Protein AF-A0A1I3QHV6-F1 (afdb_monom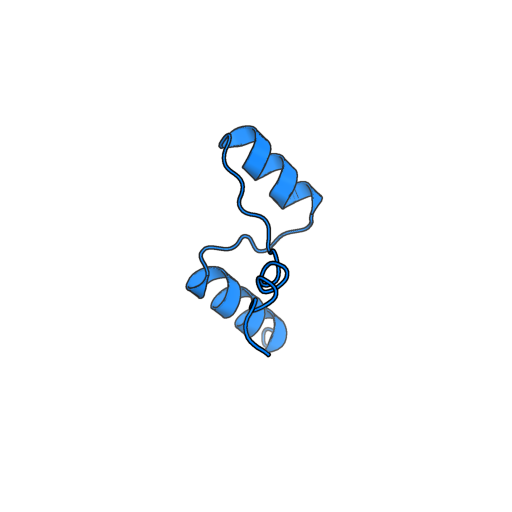er_lite)

Sequence (52 aa):
QAVPSSEIDLIRAALQRGQLTGSARFVDEIERIQGQRVELRGQGRPRRNPGK

Foldseek 3Di:
DDDDVVVVVLVVVCVVLVADDDPPVVQVVVCVVVVHHRDDDDDDDPDDPPPD

Radius of gyration: 15.84 Å; chains: 1; bounding box: 55×16×33 Å

Organism: NCBI:txid289370

pLDDT: mean 81.83, std 10.25, range [48.56, 94.62]

Secondary structure (DSSP, 8-state):
-PPPHHHHHHHHHHHHHT---S-HHHHHHHHHHHTS----PPPPPPP--TT-

Structure (mmCIF, N/CA/C/O backbone):
data_AF-A0A1I3QHV6-F1
#
_entry.id   AF-A0A1I3QHV6-F1
#
loop_
_atom_site.group_PDB
_atom_site.id
_atom_site.type_symbol
_atom_site.label_atom_id
_atom_site.label_alt_id
_atom_site.label_comp_id
_atom_site.label_asym_id
_atom_site.label_entity_id
_atom_site.label_seq_id
_atom_site.pdbx_PDB_ins_code
_atom_site.Cartn_x
_atom_site.Cartn_y
_atom_site.Cartn_z
_atom_site.occupancy
_atom_site.B_iso_or_equiv
_atom_site.auth_seq_id
_atom_site.auth_comp_id
_atom_site.auth_asym_id
_atom_site.auth_atom_id
_atom_site.pdbx_PDB_model_num
ATOM 1 N N . GLN A 1 1 ? 25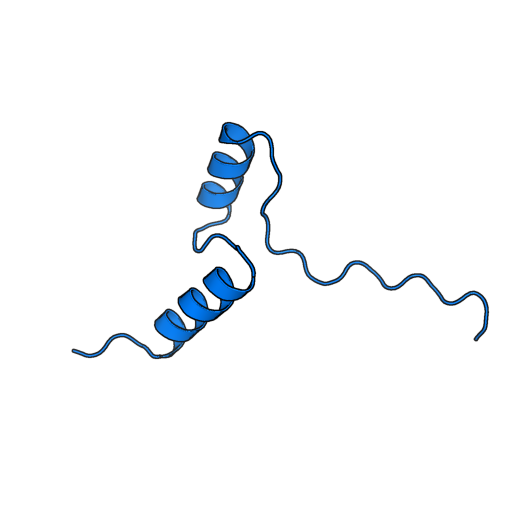.124 -4.633 -8.403 1.00 64.06 1 GLN A N 1
ATOM 2 C CA . GLN A 1 1 ? 23.864 -5.373 -8.175 1.00 64.06 1 GLN A CA 1
ATOM 3 C C . GLN A 1 1 ? 22.713 -4.431 -8.502 1.00 64.06 1 GLN A C 1
ATOM 5 O O . GLN A 1 1 ? 22.732 -3.316 -7.999 1.00 64.06 1 GLN A O 1
ATOM 10 N N . ALA A 1 2 ? 21.799 -4.814 -9.397 1.00 84.25 2 ALA A N 1
ATOM 11 C CA . ALA A 1 2 ? 20.631 -4.004 -9.757 1.00 84.25 2 ALA A CA 1
ATOM 12 C C . ALA A 1 2 ? 19.4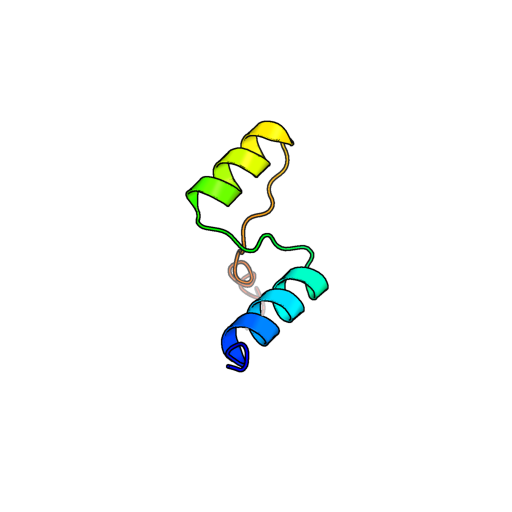06 -4.471 -8.957 1.00 84.25 2 ALA A C 1
ATOM 14 O O . ALA A 1 2 ? 19.288 -5.663 -8.670 1.00 84.25 2 ALA A O 1
ATOM 15 N N . VAL A 1 3 ? 18.523 -3.542 -8.586 1.00 88.19 3 VAL A N 1
ATOM 16 C CA . VAL A 1 3 ? 17.243 -3.864 -7.934 1.00 88.19 3 VAL A CA 1
ATOM 17 C C . VAL A 1 3 ? 16.373 -4.658 -8.920 1.00 88.19 3 VAL A C 1
ATOM 19 O O . VAL A 1 3 ? 16.317 -4.275 -10.093 1.00 88.19 3 VAL A O 1
ATOM 22 N N . PRO A 1 4 ? 15.700 -5.744 -8.497 1.00 94.62 4 PRO A N 1
ATOM 23 C CA . PRO A 1 4 ? 14.787 -6.484 -9.363 1.00 94.62 4 PRO A CA 1
ATOM 24 C C . PRO A 1 4 ? 13.679 -5.584 -9.922 1.00 94.62 4 PRO A C 1
ATOM 26 O O . PRO A 1 4 ? 13.093 -4.779 -9.198 1.00 94.62 4 PRO A O 1
ATOM 29 N N . SER A 1 5 ? 13.336 -5.748 -11.202 1.00 93.31 5 SER A N 1
ATOM 30 C CA . SER A 1 5 ? 12.264 -4.969 -11.842 1.00 93.31 5 SER A CA 1
ATOM 31 C C . SER A 1 5 ? 10.920 -5.125 -11.126 1.00 93.31 5 SER A C 1
ATOM 33 O O . SER A 1 5 ? 10.197 -4.148 -10.966 1.00 93.31 5 SER A O 1
ATOM 35 N N . SER A 1 6 ? 10.634 -6.315 -10.594 1.00 91.75 6 SER A N 1
ATOM 36 C CA . SER A 1 6 ? 9.419 -6.602 -9.826 1.00 91.75 6 SER A CA 1
ATOM 37 C C . SER A 1 6 ? 9.257 -5.729 -8.580 1.00 91.75 6 SER A C 1
ATOM 39 O O . SER A 1 6 ? 8.135 -5.377 -8.222 1.00 91.75 6 SER A O 1
ATOM 41 N N . GLU A 1 7 ? 10.354 -5.361 -7.914 1.00 91.31 7 GLU A N 1
ATOM 42 C CA . GLU A 1 7 ? 10.299 -4.467 -6.751 1.00 91.31 7 GLU A CA 1
ATOM 43 C C . GLU A 1 7 ? 10.003 -3.023 -7.173 1.00 91.31 7 GLU A C 1
ATOM 45 O O . GLU A 1 7 ? 9.215 -2.331 -6.528 1.00 91.31 7 GLU A O 1
ATOM 50 N N . ILE A 1 8 ? 10.570 -2.582 -8.300 1.00 93.75 8 ILE A N 1
ATOM 51 C CA . ILE A 1 8 ? 10.284 -1.262 -8.875 1.00 93.75 8 ILE A CA 1
ATOM 52 C C . ILE A 1 8 ? 8.813 -1.169 -9.299 1.00 93.75 8 ILE A C 1
ATOM 54 O O . ILE A 1 8 ? 8.157 -0.161 -9.028 1.00 93.75 8 ILE A O 1
ATOM 58 N N . ASP A 1 9 ? 8.290 -2.214 -9.938 1.00 92.25 9 ASP A N 1
ATOM 59 C CA . ASP A 1 9 ? 6.900 -2.271 -10.389 1.00 92.25 9 ASP A CA 1
ATOM 60 C C . ASP A 1 9 ? 5.925 -2.250 -9.206 1.00 92.25 9 ASP A C 1
ATOM 62 O O . ASP A 1 9 ? 4.932 -1.518 -9.240 1.00 92.25 9 ASP A O 1
ATOM 66 N N . LEU A 1 10 ? 6.244 -2.977 -8.128 1.00 88.31 10 LEU A N 1
ATOM 67 C CA . LEU A 1 10 ? 5.480 -2.956 -6.880 1.00 88.31 10 LEU A CA 1
ATOM 68 C C . LEU A 1 10 ? 5.387 -1.537 -6.303 1.00 88.31 10 LEU A C 1
ATOM 70 O O . LEU A 1 10 ? 4.288 -1.063 -6.010 1.00 88.31 10 LEU A O 1
ATOM 74 N N . ILE A 1 11 ? 6.522 -0.843 -6.179 1.00 90.12 11 ILE A N 1
ATOM 75 C CA . ILE A 1 11 ? 6.569 0.522 -5.636 1.00 90.12 11 ILE A CA 1
ATOM 76 C C . ILE A 1 11 ? 5.783 1.487 -6.532 1.00 90.12 11 ILE A C 1
ATOM 78 O O . ILE A 1 11 ? 4.986 2.281 -6.031 1.00 90.12 11 ILE A O 1
ATOM 82 N N . ARG A 1 12 ? 5.952 1.412 -7.860 1.00 92.69 12 ARG A N 1
ATOM 83 C CA . ARG A 1 12 ? 5.208 2.268 -8.801 1.00 92.69 12 ARG A CA 1
ATOM 84 C C . ARG A 1 12 ? 3.703 2.052 -8.701 1.00 92.69 12 ARG A C 1
ATOM 86 O O . ARG A 1 12 ? 2.960 3.029 -8.633 1.00 92.69 12 ARG A O 1
ATOM 93 N N . ALA A 1 13 ? 3.256 0.798 -8.682 1.00 86.56 13 ALA A N 1
ATOM 94 C CA . ALA A 1 13 ? 1.838 0.468 -8.588 1.00 86.56 13 ALA A CA 1
ATOM 95 C C . ALA A 1 13 ? 1.230 0.965 -7.271 1.00 86.56 13 ALA A C 1
ATOM 97 O O . ALA A 1 13 ? 0.134 1.531 -7.270 1.00 86.56 13 ALA A O 1
ATOM 98 N N . ALA A 1 14 ? 1.958 0.797 -6.167 1.00 86.31 14 ALA A N 1
ATOM 99 C CA . ALA A 1 14 ? 1.535 1.261 -4.858 1.00 86.31 14 ALA A CA 1
ATOM 100 C C . ALA A 1 14 ? 1.418 2.791 -4.800 1.00 86.31 14 ALA A C 1
ATOM 102 O O . ALA A 1 14 ? 0.380 3.305 -4.392 1.00 86.31 14 ALA A O 1
ATOM 103 N N . LEU A 1 15 ? 2.412 3.526 -5.311 1.00 88.06 15 LEU A N 1
ATOM 104 C CA . LEU A 1 15 ? 2.367 4.991 -5.386 1.00 88.06 15 LEU A CA 1
ATOM 105 C C . LEU A 1 15 ? 1.205 5.501 -6.248 1.00 88.06 15 LEU A C 1
ATOM 107 O O . LEU A 1 15 ? 0.493 6.412 -5.838 1.00 88.06 15 LEU A O 1
ATOM 111 N N . GLN A 1 16 ? 0.971 4.896 -7.417 1.00 88.31 16 GLN A N 1
ATOM 112 C CA . GLN A 1 16 ? -0.123 5.293 -8.315 1.00 88.31 16 GLN A CA 1
ATOM 113 C C . GLN A 1 16 ? -1.512 5.096 -7.698 1.00 88.31 16 GLN A C 1
ATOM 115 O O . GLN A 1 16 ? -2.446 5.818 -8.040 1.00 88.31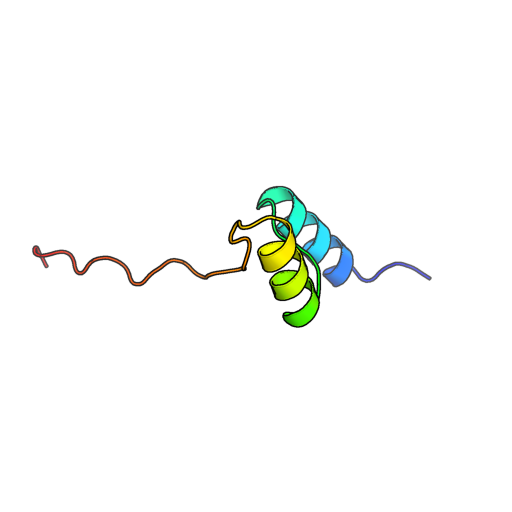 16 GLN A O 1
ATOM 120 N N . ARG A 1 17 ? -1.661 4.108 -6.812 1.00 81.25 17 ARG A N 1
ATOM 121 C CA . ARG A 1 17 ? -2.936 3.764 -6.171 1.00 81.25 17 ARG A CA 1
ATOM 122 C C . ARG A 1 17 ? -3.070 4.332 -4.756 1.00 81.25 17 ARG A C 1
ATOM 124 O O . ARG A 1 17 ? -4.124 4.153 -4.155 1.00 81.25 17 ARG A O 1
ATOM 131 N N . GLY A 1 18 ? -2.026 4.973 -4.224 1.00 79.31 18 GLY A N 1
ATOM 132 C CA . GLY A 1 18 ? -1.972 5.403 -2.823 1.00 79.31 18 GLY A CA 1
ATOM 133 C C . GLY A 1 18 ? -2.007 4.229 -1.839 1.00 79.31 18 GLY A C 1
ATOM 134 O O . GLY A 1 18 ? -2.634 4.320 -0.789 1.00 79.31 18 GLY A O 1
ATOM 135 N N . GLN A 1 19 ? -1.396 3.103 -2.205 1.00 81.19 19 GLN A N 1
ATOM 136 C CA . GLN A 1 19 ? -1.420 1.855 -1.445 1.00 81.19 19 GLN A CA 1
ATOM 137 C C . GLN A 1 19 ? -0.114 1.643 -0.681 1.00 81.19 19 GLN A C 1
ATOM 139 O O . GLN A 1 19 ? 0.951 2.108 -1.083 1.00 81.19 19 GLN A O 1
ATOM 144 N N . LEU A 1 20 ? -0.197 0.911 0.427 1.00 85.94 20 LEU A N 1
A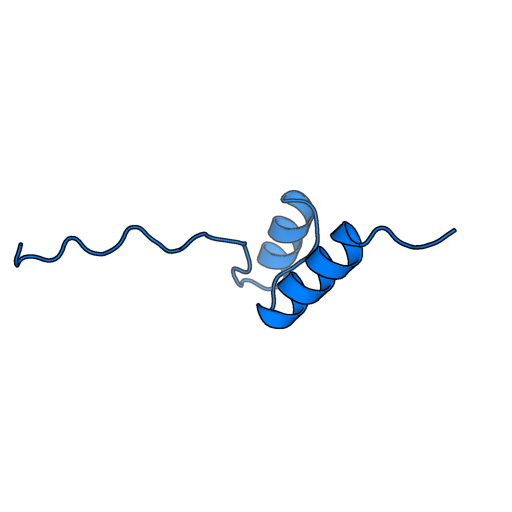TOM 145 C CA . LEU A 1 20 ? 0.956 0.598 1.262 1.00 85.94 20 LEU A CA 1
ATOM 146 C C . LEU A 1 20 ? 1.700 -0.628 0.721 1.00 85.94 20 LEU A C 1
ATOM 148 O O . LEU A 1 20 ? 1.097 -1.665 0.448 1.00 85.94 20 LEU A O 1
ATOM 152 N N . THR A 1 21 ? 3.024 -0.531 0.619 1.00 84.50 21 THR A N 1
ATOM 153 C CA . THR A 1 21 ? 3.907 -1.669 0.342 1.00 84.50 21 THR A CA 1
ATOM 154 C C . THR A 1 21 ? 4.401 -2.246 1.662 1.00 84.50 21 THR A C 1
ATOM 156 O O . THR A 1 21 ? 5.357 -1.745 2.251 1.00 84.50 21 THR A O 1
ATOM 159 N N . GLY A 1 22 ? 3.732 -3.282 2.155 1.00 83.69 22 GLY A N 1
ATOM 160 C CA . GLY A 1 22 ? 4.088 -3.952 3.400 1.00 83.69 22 GLY A CA 1
ATOM 161 C C . GLY A 1 22 ? 3.348 -5.275 3.554 1.00 83.69 22 GLY A C 1
ATOM 162 O O . GLY A 1 22 ? 2.510 -5.635 2.729 1.00 83.69 22 GLY A O 1
ATOM 163 N N . SER A 1 23 ? 3.666 -6.016 4.612 1.00 84.56 23 SER A N 1
ATOM 164 C CA . SER A 1 23 ? 2.897 -7.210 4.970 1.00 84.56 23 SER A CA 1
ATOM 165 C C . SER A 1 23 ? 1.496 -6.825 5.457 1.00 84.56 23 SER A C 1
ATOM 167 O O . SER A 1 23 ? 1.274 -5.691 5.878 1.00 84.56 23 SER A O 1
ATOM 169 N N . ALA A 1 24 ? 0.561 -7.781 5.473 1.00 82.06 24 ALA A N 1
ATOM 170 C CA . ALA A 1 24 ? -0.777 -7.563 6.033 1.00 82.06 24 ALA A CA 1
ATOM 171 C C . ALA A 1 24 ? -0.722 -6.959 7.449 1.00 82.06 24 ALA A C 1
ATOM 173 O O . ALA A 1 24 ? -1.397 -5.978 7.724 1.00 82.06 24 ALA A O 1
ATOM 174 N N . ARG A 1 25 ? 0.200 -7.441 8.296 1.00 86.25 25 ARG A N 1
ATOM 175 C CA . ARG A 1 25 ? 0.415 -6.902 9.647 1.00 86.25 25 ARG A CA 1
ATOM 176 C C . ARG A 1 25 ? 0.804 -5.418 9.652 1.00 86.25 25 ARG A C 1
ATOM 178 O O . ARG A 1 25 ? 0.355 -4.687 10.526 1.00 86.25 25 ARG A O 1
ATOM 185 N N . PHE A 1 26 ? 1.647 -4.983 8.713 1.00 88.00 26 PHE A N 1
ATOM 186 C CA . PHE A 1 26 ? 2.013 -3.569 8.586 1.00 88.00 26 PHE A CA 1
ATOM 187 C C . PHE A 1 26 ? 0.801 -2.722 8.185 1.00 88.00 26 PHE A C 1
ATOM 189 O O . PHE A 1 26 ? 0.571 -1.667 8.768 1.00 88.00 26 PHE A O 1
ATOM 196 N N . VAL A 1 27 ? 0.009 -3.204 7.223 1.00 85.62 27 VAL A N 1
ATOM 197 C CA . VAL A 1 27 ? -1.214 -2.523 6.780 1.00 85.62 27 VAL A CA 1
ATOM 198 C C . VAL A 1 27 ? -2.201 -2.391 7.940 1.00 85.62 27 VAL A C 1
ATOM 200 O O . VAL A 1 27 ? -2.619 -1.274 8.229 1.00 85.62 27 VAL A O 1
ATOM 203 N N . ASP A 1 28 ? -2.484 -3.480 8.658 1.00 86.00 28 ASP A N 1
ATOM 204 C CA . ASP A 1 28 ? -3.402 -3.494 9.806 1.00 86.00 28 ASP A CA 1
ATOM 205 C C . ASP A 1 28 ? -2.982 -2.492 10.894 1.00 86.00 28 ASP A C 1
ATOM 207 O O . ASP A 1 28 ? -3.810 -1.797 11.488 1.00 86.00 28 ASP A O 1
ATOM 211 N N . GLU A 1 29 ? -1.678 -2.398 11.167 1.00 91.88 29 GLU A N 1
ATOM 212 C CA . GLU A 1 29 ? -1.151 -1.483 12.174 1.00 91.88 29 GLU A CA 1
ATOM 213 C C . GLU A 1 29 ? -1.310 -0.017 11.757 1.00 91.88 29 GLU A C 1
ATOM 215 O O . GLU A 1 29 ? -1.736 0.804 12.575 1.00 91.88 29 GLU A O 1
ATOM 220 N N . ILE A 1 30 ? -1.051 0.308 10.487 1.00 89.56 30 ILE A N 1
ATOM 221 C CA . ILE A 1 30 ? -1.279 1.654 9.949 1.00 89.56 30 ILE A CA 1
ATOM 222 C C . ILE A 1 30 ? -2.774 1.994 9.927 1.00 89.56 30 ILE A C 1
ATOM 224 O O . ILE A 1 30 ? -3.136 3.095 10.344 1.00 89.56 30 ILE A O 1
ATOM 228 N N . GLU A 1 31 ? -3.645 1.065 9.520 1.00 89.56 31 GLU A N 1
ATOM 229 C CA . GLU A 1 31 ? -5.101 1.261 9.545 1.00 89.56 31 GLU A CA 1
ATOM 230 C C . GLU A 1 31 ? -5.599 1.571 10.961 1.00 89.56 31 GLU A C 1
ATOM 232 O O . GLU A 1 31 ? -6.373 2.509 11.166 1.00 89.56 31 GLU A O 1
ATOM 237 N N . ARG A 1 32 ? -5.098 0.831 11.959 1.00 92.25 32 ARG A N 1
ATOM 238 C CA . ARG A 1 32 ? -5.413 1.060 13.374 1.00 92.25 32 ARG A CA 1
ATOM 239 C C . ARG A 1 32 ? -4.949 2.436 13.852 1.00 92.25 32 ARG A C 1
ATOM 241 O O . ARG A 1 32 ? -5.687 3.094 14.578 1.00 92.25 32 ARG A O 1
ATOM 248 N N . ILE A 1 33 ? -3.738 2.859 13.481 1.00 93.69 33 ILE A N 1
ATOM 249 C CA . ILE A 1 33 ? -3.171 4.152 13.899 1.00 93.69 33 ILE A CA 1
ATOM 250 C C . ILE A 1 33 ? -3.923 5.318 13.249 1.00 93.69 33 ILE A C 1
ATOM 252 O O . ILE A 1 33 ? -4.200 6.314 13.911 1.00 93.69 33 ILE A O 1
ATOM 256 N N . GLN A 1 34 ? -4.247 5.209 11.960 1.00 89.75 34 GLN A N 1
ATOM 257 C CA . GLN A 1 34 ? -4.900 6.278 11.202 1.00 89.75 34 GLN A CA 1
ATOM 258 C C . GLN A 1 34 ? -6.423 6.305 11.392 1.00 89.75 34 GLN A C 1
ATOM 260 O O . GLN A 1 34 ? -7.061 7.302 11.059 1.00 89.75 34 GLN A O 1
ATOM 265 N N . GLY A 1 35 ? -7.026 5.218 11.889 1.00 88.12 35 GLY A N 1
ATOM 266 C CA . GLY A 1 35 ? -8.483 5.069 11.956 1.00 88.12 35 GLY A CA 1
ATOM 267 C C . GLY A 1 35 ? -9.144 5.047 10.572 1.00 88.12 35 GLY A C 1
ATOM 268 O O . GLY A 1 35 ? -10.332 5.338 10.445 1.00 88.12 35 GLY A O 1
ATOM 269 N N . GLN A 1 36 ? -8.373 4.741 9.527 1.00 83.44 36 GLN A N 1
ATOM 270 C CA . GLN A 1 36 ? -8.789 4.752 8.127 1.00 83.44 36 GLN A CA 1
ATOM 271 C C . GLN A 1 36 ? -8.332 3.463 7.449 1.00 83.44 36 GLN A C 1
ATOM 273 O O . GLN A 1 36 ? -7.238 2.974 7.711 1.00 83.44 36 GLN A O 1
ATOM 278 N N . ARG A 1 37 ? -9.169 2.922 6.562 1.00 80.69 37 ARG A N 1
ATOM 279 C CA . ARG A 1 37 ? -8.891 1.680 5.831 1.00 80.69 37 ARG A CA 1
ATOM 280 C C . ARG A 1 37 ? -8.094 1.975 4.553 1.00 80.69 37 ARG A C 1
ATOM 282 O O . ARG A 1 37 ? -8.500 2.840 3.781 1.00 80.69 37 ARG A O 1
ATOM 289 N N . VAL A 1 38 ? -7.005 1.244 4.320 1.00 76.81 38 VAL A N 1
ATOM 290 C CA . VAL A 1 38 ? -6.048 1.408 3.204 1.00 76.81 38 VAL A CA 1
ATOM 291 C C . VAL A 1 38 ? -5.698 0.085 2.490 1.00 76.81 38 VAL A C 1
ATOM 293 O O . VAL A 1 38 ? -4.890 0.086 1.560 1.00 76.81 38 VAL A O 1
ATOM 296 N N . GLU A 1 39 ? -6.311 -1.046 2.865 1.00 69.31 39 GLU A N 1
ATOM 297 C CA . GLU A 1 39 ? -6.038 -2.361 2.260 1.00 69.31 39 GLU A CA 1
ATOM 298 C C . GLU A 1 39 ? -6.314 -2.480 0.740 1.00 69.31 39 GLU A C 1
ATOM 300 O O . GLU A 1 39 ? -7.212 -1.865 0.152 1.00 69.31 39 GLU A O 1
ATOM 305 N N . LEU A 1 40 ? -5.546 -3.371 0.102 1.00 63.44 40 LEU A N 1
ATOM 306 C CA . LEU A 1 40 ? -5.524 -3.642 -1.338 1.00 63.44 40 LEU A CA 1
ATOM 307 C C . LEU A 1 40 ? -6.697 -4.551 -1.757 1.00 63.44 40 LEU A C 1
ATOM 309 O O . LEU A 1 40 ? -6.520 -5.732 -2.051 1.00 63.44 40 LEU A O 1
ATOM 313 N N . ARG A 1 41 ? -7.927 -4.022 -1.768 1.00 65.69 41 ARG A N 1
ATOM 314 C CA . ARG A 1 41 ? -9.089 -4.778 -2.268 1.00 65.69 41 ARG A CA 1
ATOM 31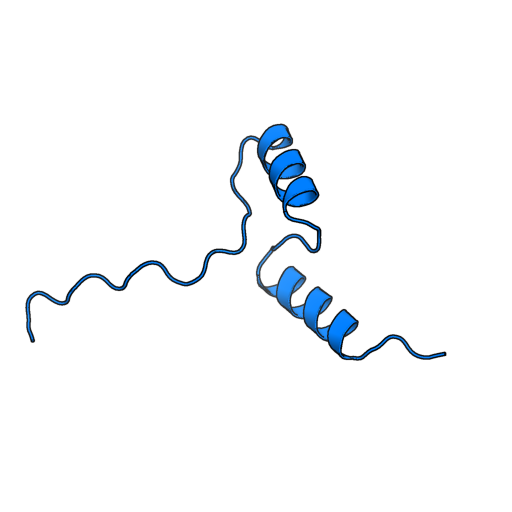5 C C . ARG A 1 41 ? -9.129 -4.816 -3.792 1.00 65.69 41 ARG A C 1
ATOM 317 O O . ARG A 1 41 ? -8.992 -3.797 -4.466 1.00 65.69 41 ARG A O 1
ATOM 324 N N . GLY A 1 42 ? -9.407 -6.001 -4.334 1.00 65.25 42 GLY A N 1
ATOM 325 C CA . GLY A 1 42 ? -9.906 -6.120 -5.702 1.00 65.25 42 GLY A CA 1
ATOM 326 C C . GLY A 1 42 ? -11.240 -5.383 -5.862 1.00 65.25 42 GLY A C 1
ATOM 327 O O . GLY A 1 42 ? -11.917 -5.083 -4.874 1.00 65.25 42 GLY A O 1
ATOM 328 N N . GLN A 1 43 ? -11.634 -5.100 -7.108 1.00 67.56 43 GLN A N 1
ATOM 329 C CA . GLN A 1 43 ? -12.960 -4.549 -7.400 1.00 67.56 43 GLN A CA 1
ATOM 330 C C . GLN A 1 43 ? -14.036 -5.369 -6.668 1.00 67.56 43 GLN A C 1
ATOM 332 O O . GLN A 1 43 ? -14.023 -6.602 -6.719 1.00 67.56 43 GLN A O 1
ATOM 337 N N . GLY A 1 44 ? -14.946 -4.698 -5.955 1.00 75.38 44 GLY A N 1
ATOM 338 C CA . GLY A 1 44 ? -16.068 -5.379 -5.307 1.00 75.38 44 GLY A CA 1
ATOM 339 C C . GLY A 1 44 ? -16.869 -6.196 -6.325 1.00 75.38 44 GLY A C 1
ATOM 340 O O . GLY A 1 44 ? -16.792 -5.945 -7.529 1.00 75.38 44 GLY A O 1
ATOM 341 N N . ARG A 1 45 ? -17.655 -7.177 -5.860 1.00 68.00 45 ARG A N 1
ATOM 342 C CA . ARG A 1 45 ? -18.518 -7.965 -6.754 1.00 68.00 45 ARG A CA 1
ATOM 343 C C . ARG A 1 45 ? -19.372 -6.997 -7.591 1.00 68.00 45 ARG A C 1
ATOM 345 O O . ARG A 1 45 ? -20.128 -6.229 -6.989 1.00 68.00 45 ARG A O 1
ATOM 352 N N . PRO A 1 46 ? -19.278 -7.017 -8.936 1.00 78.31 46 PRO A N 1
ATOM 353 C CA . PRO A 1 46 ? -20.099 -6.157 -9.776 1.00 78.31 46 PRO A CA 1
ATOM 354 C C . PRO A 1 46 ? -21.567 -6.325 -9.391 1.00 78.31 46 PRO A C 1
ATOM 356 O O . PRO A 1 46 ? -22.030 -7.456 -9.192 1.00 78.31 46 PRO A O 1
ATOM 359 N N . ARG A 1 47 ? -22.301 -5.214 -9.245 1.00 74.75 47 ARG A N 1
ATOM 360 C CA . ARG A 1 47 ? -23.748 -5.286 -9.010 1.00 74.75 47 ARG A CA 1
ATOM 361 C C . ARG A 1 47 ? -24.341 -6.103 -10.152 1.00 74.75 47 ARG A C 1
ATOM 363 O O . ARG A 1 47 ? -24.054 -5.841 -11.317 1.00 74.75 47 ARG A O 1
ATOM 370 N N . ARG A 1 48 ? -25.128 -7.123 -9.811 1.00 76.75 48 ARG A N 1
ATOM 371 C CA . ARG A 1 48 ? -25.850 -7.922 -10.800 1.00 76.75 48 ARG A CA 1
ATOM 372 C C . ARG A 1 48 ? -26.714 -6.934 -11.589 1.00 76.75 48 ARG A C 1
ATOM 374 O O . ARG A 1 48 ? -27.570 -6.298 -10.979 1.00 76.75 48 ARG A O 1
ATOM 381 N N . ASN A 1 49 ? -26.445 -6.741 -12.881 1.00 73.88 49 ASN A N 1
ATOM 382 C CA . ASN A 1 49 ? -27.313 -5.920 -13.721 1.00 73.88 49 ASN A CA 1
ATOM 383 C C . ASN A 1 49 ? -28.716 -6.535 -13.645 1.00 73.88 49 ASN A C 1
ATOM 385 O O . ASN A 1 49 ? -28.857 -7.692 -14.037 1.00 73.88 49 ASN A O 1
ATOM 389 N N . PRO A 1 50 ? -29.755 -5.822 -13.177 1.00 64.69 50 PRO A N 1
ATOM 390 C CA . PRO A 1 50 ? -31.124 -6.339 -13.186 1.00 64.69 50 PRO A CA 1
ATOM 391 C C . PRO A 1 50 ? -31.732 -6.357 -14.607 1.00 64.69 50 PRO A C 1
ATOM 393 O O . PRO A 1 50 ? -32.940 -6.244 -14.760 1.00 64.69 50 PRO A O 1
ATOM 396 N N . GLY A 1 51 ? -30.907 -6.465 -15.654 1.00 65.50 51 GLY A N 1
ATOM 397 C CA . GLY A 1 51 ? -31.301 -6.247 -17.048 1.00 65.50 51 GLY A CA 1
ATOM 398 C C . GLY A 1 51 ? -30.513 -7.061 -18.077 1.00 65.50 51 GLY A C 1
ATOM 399 O O . GLY A 1 51 ? -30.329 -6.589 -19.195 1.00 65.50 51 GLY A O 1
ATOM 400 N N . LYS A 1 52 ? -30.017 -8.247 -17.714 1.00 48.56 52 LYS A N 1
ATOM 401 C CA . LYS A 1 52 ? -29.620 -9.289 -18.671 1.00 48.56 52 LYS A CA 1
ATOM 402 C C . LYS A 1 52 ? -29.943 -10.665 -18.113 1.00 48.56 52 LYS A C 1
ATOM 404 O O . LYS A 1 52 ? -29.695 -10.861 -16.901 1.00 48.56 52 LYS A O 1
#